Protein AF-A0A353DVY7-F1 (afdb_monomer_lite)

Structure (mmCIF, N/CA/C/O backbone):
data_AF-A0A353DVY7-F1
#
_entry.id   AF-A0A353DVY7-F1
#
loop_
_atom_site.group_PDB
_atom_site.id
_atom_site.type_symbol
_atom_site.label_atom_id
_atom_site.label_alt_id
_atom_site.label_comp_id
_atom_site.label_asym_id
_atom_site.label_entity_id
_atom_site.label_seq_id
_atom_site.pdbx_PDB_ins_code
_atom_site.Cartn_x
_atom_site.Cartn_y
_atom_site.Cartn_z
_atom_site.occupancy
_atom_site.B_iso_or_equiv
_atom_site.auth_seq_id
_atom_site.auth_comp_id
_atom_site.auth_asym_id
_atom_site.auth_atom_id
_atom_site.pdbx_PDB_model_num
ATOM 1 N N . PHE A 1 1 ? 5.510 8.491 -11.385 1.00 87.94 1 PHE A N 1
ATOM 2 C CA . PHE A 1 1 ? 4.276 8.251 -10.611 1.00 87.94 1 PHE A CA 1
ATOM 3 C C . PHE A 1 1 ? 4.478 8.407 -9.112 1.00 87.94 1 PHE A C 1
ATOM 5 O O . PHE A 1 1 ? 3.538 8.856 -8.477 1.00 87.94 1 PHE A O 1
ATOM 12 N N . ASP A 1 2 ? 5.676 8.133 -8.575 1.00 93.56 2 ASP A N 1
ATOM 13 C CA . ASP A 1 2 ? 6.001 8.296 -7.146 1.00 93.56 2 ASP A CA 1
ATOM 14 C C . ASP A 1 2 ? 5.507 9.623 -6.547 1.00 93.56 2 ASP A C 1
ATOM 16 O O . ASP A 1 2 ? 4.680 9.609 -5.649 1.00 93.56 2 ASP A O 1
ATOM 20 N N . TYR A 1 3 ? 5.879 10.768 -7.136 1.00 95.44 3 TYR A N 1
ATOM 21 C CA . TYR A 1 3 ? 5.404 12.080 -6.673 1.00 95.44 3 TYR A CA 1
ATOM 22 C C . TYR A 1 3 ? 3.876 12.153 -6.513 1.00 95.44 3 TYR A C 1
ATOM 24 O O . TYR A 1 3 ? 3.386 12.546 -5.459 1.00 95.44 3 TYR A O 1
ATOM 32 N N . SER A 1 4 ? 3.116 11.752 -7.536 1.00 97.19 4 SER A N 1
ATOM 33 C CA . SER A 1 4 ? 1.650 11.795 -7.495 1.00 97.19 4 SER A CA 1
ATOM 34 C C . SER A 1 4 ? 1.070 10.797 -6.489 1.00 97.19 4 SER A C 1
ATOM 36 O O . SER A 1 4 ? 0.096 11.126 -5.820 1.00 97.19 4 SER A O 1
ATOM 38 N N . GLY A 1 5 ? 1.678 9.616 -6.345 1.00 96.44 5 GLY A N 1
ATOM 39 C CA . GLY A 1 5 ? 1.309 8.634 -5.322 1.00 96.44 5 GLY A CA 1
ATOM 40 C C . GLY A 1 5 ? 1.517 9.179 -3.909 1.00 96.44 5 GLY A C 1
ATOM 41 O O . GLY A 1 5 ? 0.597 9.144 -3.098 1.00 96.44 5 GLY A O 1
ATOM 42 N N . THR A 1 6 ? 2.671 9.797 -3.648 1.00 96.81 6 THR A N 1
ATOM 43 C CA . THR A 1 6 ? 2.968 10.474 -2.378 1.00 96.81 6 THR A CA 1
ATOM 44 C C . THR A 1 6 ? 1.962 11.583 -2.074 1.00 96.81 6 THR A C 1
ATOM 46 O O . THR A 1 6 ? 1.499 11.692 -0.941 1.00 96.81 6 THR A O 1
ATOM 49 N N . GLN A 1 7 ? 1.590 12.403 -3.065 1.00 98.00 7 GLN A N 1
ATOM 50 C CA . GLN A 1 7 ? 0.575 13.449 -2.871 1.00 98.00 7 GLN A CA 1
ATOM 51 C C . GLN A 1 7 ? -0.809 12.862 -2.560 1.00 98.00 7 GLN A C 1
ATOM 53 O O . GLN A 1 7 ? -1.494 13.375 -1.681 1.00 98.00 7 GLN A O 1
ATOM 58 N N . ALA A 1 8 ? -1.207 11.769 -3.220 1.00 97.69 8 ALA A N 1
ATOM 59 C CA . ALA A 1 8 ? -2.477 11.099 -2.934 1.00 97.69 8 ALA A CA 1
ATOM 60 C C . ALA A 1 8 ? -2.521 10.540 -1.503 1.00 97.69 8 ALA A C 1
ATOM 62 O O . ALA A 1 8 ? -3.505 10.745 -0.795 1.00 97.69 8 ALA A O 1
ATOM 63 N N . CYS A 1 9 ? -1.440 9.898 -1.053 1.00 97.31 9 CYS A N 1
ATOM 64 C CA . CYS A 1 9 ? -1.306 9.417 0.321 1.00 97.31 9 CYS A CA 1
ATOM 65 C C . CYS A 1 9 ? -1.439 10.545 1.350 1.00 97.31 9 CYS A C 1
ATOM 67 O O . CYS A 1 9 ? -2.167 10.392 2.328 1.00 97.31 9 CYS A O 1
ATOM 69 N N . LYS A 1 10 ? -0.783 11.688 1.112 1.00 96.19 10 LYS A N 1
ATOM 70 C CA . LYS A 1 10 ? -0.901 12.870 1.978 1.00 96.19 10 LYS A CA 1
ATOM 71 C C . LYS A 1 10 ? -2.335 13.385 2.042 1.00 96.19 10 LYS A C 1
ATOM 73 O O . LYS A 1 10 ? -2.884 13.476 3.131 1.00 96.19 10 LYS A O 1
ATOM 78 N N . ALA A 1 11 ? -2.947 13.641 0.885 1.00 98.06 11 ALA A N 1
ATOM 79 C CA . ALA A 1 11 ? -4.293 14.201 0.809 1.00 98.06 11 ALA A CA 1
ATOM 80 C C . ALA A 1 11 ? -5.335 13.305 1.499 1.00 98.06 11 ALA A C 1
ATOM 82 O O . ALA A 1 11 ? -6.135 13.784 2.292 1.00 98.06 11 ALA A O 1
ATOM 83 N N . LEU A 1 12 ? -5.296 11.989 1.261 1.00 97.81 12 LEU A N 1
ATOM 84 C CA . LEU A 1 12 ? -6.227 11.055 1.902 1.00 97.81 12 LEU A CA 1
ATOM 85 C C . LEU A 1 12 ? -6.059 11.021 3.427 1.00 97.81 12 LEU A C 1
ATOM 87 O O . LEU A 1 12 ? -7.048 10.969 4.152 1.00 97.81 12 LEU A O 1
ATOM 91 N N . ARG A 1 13 ? -4.823 11.084 3.929 1.00 95.56 13 ARG A N 1
ATOM 92 C CA . ARG A 1 13 ? -4.570 11.103 5.377 1.00 95.56 13 ARG A CA 1
ATOM 93 C C . ARG A 1 13 ? -4.969 12.419 6.031 1.00 95.56 13 ARG A C 1
ATOM 95 O O . ARG A 1 13 ? -5.475 12.394 7.148 1.00 95.56 13 ARG A O 1
ATOM 102 N N . GLU A 1 14 ? -4.768 13.546 5.352 1.00 96.81 14 GLU A N 1
ATOM 103 C CA . GLU A 1 14 ? -5.238 14.862 5.808 1.00 96.81 14 GLU A CA 1
ATOM 104 C C . GLU A 1 14 ? -6.770 14.907 5.931 1.00 96.81 14 GLU A C 1
ATOM 106 O O . GLU A 1 14 ? -7.291 15.508 6.867 1.00 96.81 14 GLU A O 1
ATOM 111 N N . GLU A 1 15 ? -7.483 14.187 5.062 1.00 97.44 15 GLU A N 1
ATOM 112 C CA . GLU A 1 15 ? -8.941 13.994 5.119 1.00 97.44 15 GLU A CA 1
ATOM 113 C C . GLU A 1 15 ? -9.384 12.917 6.138 1.00 97.44 15 GLU A C 1
ATOM 115 O O . GLU A 1 15 ? -10.568 12.605 6.257 1.00 97.44 15 GLU A O 1
ATOM 120 N N . GLY A 1 16 ? -8.449 12.327 6.892 1.00 95.62 16 GLY A N 1
ATOM 121 C CA . 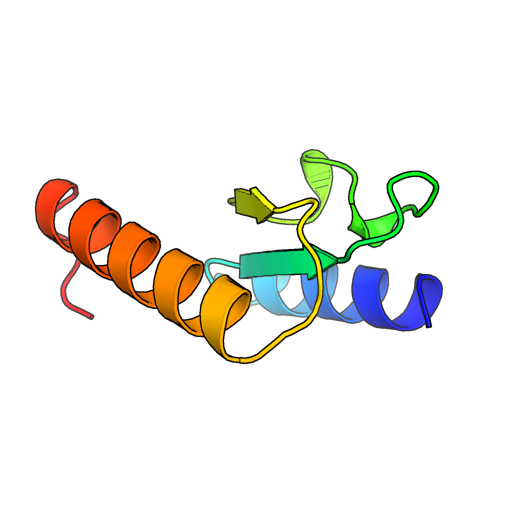GLY A 1 16 ? -8.741 11.349 7.943 1.00 95.62 16 GLY A CA 1
ATOM 122 C C . GLY A 1 16 ? -9.001 9.923 7.450 1.00 95.62 16 GLY A C 1
ATOM 123 O O . GLY A 1 16 ? -9.494 9.094 8.219 1.00 95.62 16 GLY A O 1
ATOM 124 N N . PHE A 1 17 ? -8.668 9.602 6.196 1.00 95.81 17 PHE A N 1
ATOM 125 C CA . PHE A 1 17 ? -8.739 8.228 5.705 1.00 95.81 17 PHE A CA 1
ATOM 126 C C . PHE A 1 17 ? -7.552 7.398 6.184 1.00 95.81 17 PHE A C 1
ATOM 128 O O . PHE A 1 17 ? -6.408 7.855 6.214 1.00 95.81 17 PHE A O 1
ATOM 135 N N . ARG A 1 18 ? -7.831 6.119 6.442 1.00 94.94 18 ARG A N 1
ATOM 136 C CA . ARG A 1 18 ? -6.806 5.086 6.560 1.00 94.94 18 ARG A CA 1
ATOM 137 C C . ARG A 1 18 ? -6.313 4.700 5.165 1.00 94.94 18 ARG A C 1
ATOM 139 O O . ARG A 1 18 ? -7.093 4.239 4.332 1.00 94.94 18 ARG A O 1
ATOM 146 N N . VAL A 1 19 ? -5.021 4.856 4.918 1.00 97.38 19 VAL A N 1
ATOM 147 C CA . VAL A 1 19 ? -4.374 4.612 3.630 1.00 97.38 19 VAL A CA 1
ATOM 148 C C . VAL A 1 19 ? -3.573 3.318 3.681 1.00 97.38 19 VAL A C 1
ATOM 150 O O . VAL A 1 19 ? -2.685 3.140 4.510 1.00 97.38 19 VAL A O 1
ATOM 153 N N . ILE A 1 20 ? -3.860 2.423 2.739 1.00 97.50 20 ILE A N 1
ATO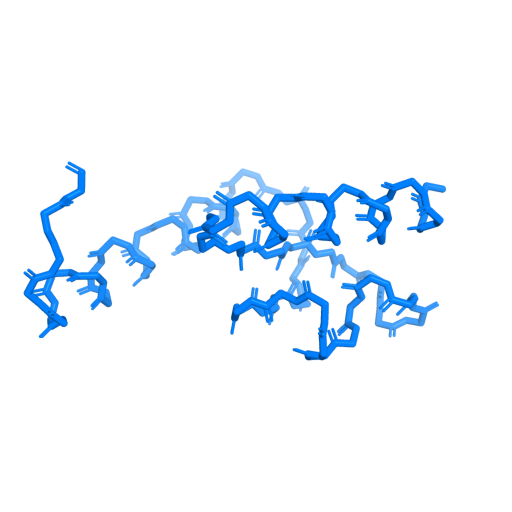M 154 C CA . ILE A 1 20 ? -3.083 1.207 2.494 1.00 97.50 20 ILE A CA 1
ATOM 155 C C . ILE A 1 20 ? -2.425 1.357 1.126 1.00 97.50 20 ILE A C 1
ATOM 157 O O . ILE A 1 20 ? -3.115 1.549 0.123 1.00 97.50 20 ILE A O 1
ATOM 161 N N . LEU A 1 21 ? -1.100 1.265 1.078 1.00 97.88 21 LEU A N 1
ATOM 162 C CA . LEU A 1 21 ? -0.321 1.440 -0.143 1.00 97.88 21 LEU A CA 1
ATOM 163 C C . LEU A 1 21 ? 0.344 0.129 -0.554 1.00 97.88 21 LEU A C 1
ATOM 165 O O . LEU A 1 21 ? 0.945 -0.554 0.268 1.00 97.88 21 LEU A O 1
ATOM 169 N N . VAL A 1 22 ? 0.273 -0.203 -1.844 1.00 97.75 22 VAL A N 1
ATOM 170 C CA . VAL A 1 22 ? 1.046 -1.292 -2.449 1.00 97.75 22 VAL A CA 1
ATOM 171 C C . VAL A 1 22 ? 1.870 -0.756 -3.613 1.00 97.75 22 VAL A C 1
ATOM 173 O O . VAL A 1 22 ? 1.342 -0.083 -4.498 1.00 97.75 22 VAL A O 1
ATOM 176 N N . ASN A 1 23 ? 3.170 -1.037 -3.611 1.00 97.50 23 ASN A N 1
ATOM 177 C CA . ASN A 1 23 ? 4.07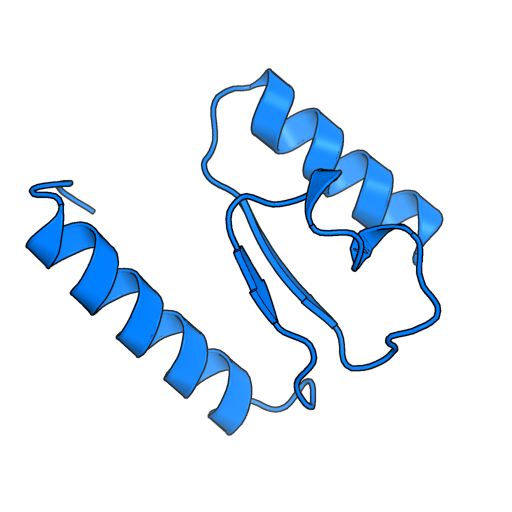2 -0.695 -4.707 1.00 97.50 23 ASN A CA 1
ATOM 178 C C . ASN A 1 23 ? 5.278 -1.641 -4.700 1.00 97.50 23 ASN A C 1
ATOM 180 O O . ASN A 1 23 ? 5.907 -1.836 -3.669 1.00 97.50 23 ASN A O 1
ATOM 184 N N . SER A 1 24 ? 5.632 -2.208 -5.851 1.00 96.38 24 SER A N 1
ATOM 185 C CA . SER A 1 24 ? 6.730 -3.174 -5.959 1.00 96.38 24 SER A CA 1
ATOM 186 C C . SER A 1 24 ? 8.125 -2.542 -5.952 1.00 96.38 24 SER A C 1
ATOM 188 O O . SER A 1 24 ? 9.111 -3.269 -5.864 1.00 96.38 24 SER A O 1
ATOM 190 N N . ASN A 1 25 ? 8.239 -1.219 -6.112 1.00 94.94 25 ASN A N 1
ATOM 191 C CA . ASN A 1 25 ? 9.530 -0.532 -6.122 1.00 94.94 25 ASN A CA 1
ATOM 192 C C . ASN A 1 25 ? 9.876 0.021 -4.724 1.00 94.94 25 ASN A C 1
ATOM 194 O O . ASN A 1 25 ? 9.289 1.028 -4.333 1.00 94.94 25 ASN A O 1
ATOM 198 N N . PRO A 1 26 ? 10.852 -0.559 -3.997 1.00 91.38 26 PRO A N 1
ATOM 199 C CA . PRO A 1 26 ? 11.247 -0.079 -2.670 1.00 91.38 26 PRO A CA 1
ATOM 200 C C . PRO A 1 26 ? 11.985 1.269 -2.700 1.00 91.38 26 PRO A C 1
ATOM 202 O O . PRO A 1 26 ? 12.116 1.921 -1.671 1.00 91.38 26 PRO A O 1
ATOM 205 N N . ALA A 1 27 ? 12.488 1.698 -3.862 1.00 94.12 27 ALA A N 1
ATOM 206 C CA . ALA A 1 27 ? 13.238 2.942 -4.024 1.00 94.12 27 ALA A CA 1
ATOM 207 C C . ALA A 1 27 ? 12.319 4.116 -4.414 1.00 94.12 27 ALA A C 1
ATOM 209 O O . ALA A 1 27 ? 12.612 4.857 -5.355 1.00 94.12 27 ALA A O 1
ATOM 210 N N . THR A 1 28 ? 11.176 4.253 -3.734 1.00 93.62 28 THR A N 1
ATOM 211 C CA . THR A 1 28 ? 10.213 5.347 -3.947 1.00 93.62 28 THR A CA 1
ATOM 212 C C . THR A 1 28 ? 9.856 6.035 -2.638 1.00 93.62 28 THR A C 1
ATOM 214 O O . THR A 1 28 ? 9.876 5.407 -1.583 1.00 93.62 28 THR A O 1
ATOM 217 N N . ILE A 1 29 ? 9.520 7.325 -2.694 1.00 93.00 29 ILE A N 1
ATOM 218 C CA . ILE A 1 29 ? 9.114 8.078 -1.502 1.00 93.00 29 ILE A CA 1
ATOM 219 C C . ILE A 1 29 ? 7.787 7.532 -0.969 1.00 93.00 29 ILE A C 1
ATOM 221 O O . ILE A 1 29 ? 7.650 7.340 0.232 1.00 93.00 29 ILE A O 1
ATOM 225 N N . MET A 1 30 ? 6.831 7.213 -1.847 1.00 90.31 30 MET A N 1
ATOM 226 C CA . MET A 1 30 ? 5.507 6.720 -1.447 1.00 90.31 30 MET A CA 1
ATOM 227 C C . MET A 1 30 ? 5.546 5.391 -0.668 1.00 90.31 30 MET A C 1
ATOM 229 O O . MET A 1 30 ? 4.565 5.049 -0.018 1.00 90.31 30 MET A O 1
ATOM 233 N N . THR A 1 31 ? 6.650 4.634 -0.737 1.00 94.00 31 THR A N 1
ATOM 234 C CA . THR A 1 31 ? 6.846 3.382 0.017 1.00 94.00 31 THR A CA 1
ATOM 235 C C . THR A 1 31 ? 7.467 3.571 1.401 1.00 94.00 31 THR A C 1
ATOM 237 O O . THR A 1 31 ? 7.655 2.584 2.112 1.00 94.00 31 THR A O 1
ATOM 240 N N . ASP A 1 32 ? 7.785 4.800 1.806 1.00 93.88 32 ASP A N 1
ATOM 241 C CA . ASP A 1 32 ? 8.179 5.065 3.187 1.00 93.88 32 ASP A CA 1
ATOM 242 C C . ASP A 1 32 ? 6.976 4.821 4.132 1.00 93.88 32 ASP A C 1
ATOM 244 O O . ASP A 1 32 ? 5.857 5.256 3.819 1.00 93.88 32 ASP A O 1
ATOM 248 N N . PRO A 1 33 ? 7.157 4.118 5.271 1.00 90.50 33 PRO A N 1
ATOM 249 C CA . PRO A 1 33 ? 6.110 3.926 6.277 1.00 90.50 33 PRO A CA 1
ATOM 250 C C . PRO A 1 33 ? 5.449 5.222 6.764 1.00 90.50 33 PRO A C 1
ATOM 252 O O . PRO A 1 33 ? 4.332 5.185 7.269 1.00 90.50 33 PRO A O 1
ATOM 255 N N . GLU A 1 34 ? 6.095 6.378 6.602 1.00 93.00 34 GLU A N 1
ATOM 256 C CA . GLU A 1 34 ? 5.521 7.669 6.971 1.00 93.00 34 GLU A CA 1
ATOM 257 C C . GLU A 1 34 ? 4.364 8.128 6.075 1.00 93.00 34 GLU A C 1
ATOM 259 O O . GLU A 1 34 ? 3.637 9.030 6.490 1.00 93.00 34 GLU A O 1
ATOM 264 N N . PHE A 1 35 ? 4.137 7.545 4.887 1.00 93.50 35 PHE A N 1
ATOM 265 C CA . PHE A 1 35 ? 3.099 8.019 3.953 1.00 93.50 35 PHE A CA 1
ATOM 266 C C . PHE A 1 35 ? 1.788 7.235 3.982 1.00 93.50 35 PHE A C 1
ATOM 268 O O . PHE A 1 35 ? 0.759 7.800 3.617 1.00 93.50 35 PHE A O 1
ATOM 275 N N . ALA A 1 36 ? 1.758 6.008 4.489 1.00 96.88 36 ALA A N 1
ATOM 276 C CA . ALA A 1 36 ? 0.543 5.196 4.577 1.00 96.88 36 ALA A CA 1
ATOM 277 C C . ALA A 1 36 ? 0.458 4.493 5.934 1.00 96.88 36 ALA A C 1
ATOM 279 O O . ALA A 1 36 ? 1.479 4.253 6.566 1.00 96.88 36 ALA A O 1
ATOM 280 N N . ASP A 1 37 ? -0.747 4.136 6.377 1.00 96.62 37 ASP A N 1
ATOM 281 C CA . ASP A 1 37 ? -0.924 3.381 7.620 1.00 96.62 37 ASP A CA 1
ATOM 282 C C . ASP A 1 37 ? -0.297 1.992 7.505 1.00 96.62 37 ASP A C 1
ATOM 284 O O . ASP A 1 37 ? 0.398 1.553 8.415 1.00 96.62 37 ASP A O 1
ATOM 288 N N . HIS A 1 38 ? -0.493 1.327 6.361 1.00 97.19 38 HIS A N 1
ATOM 289 C CA . HIS A 1 38 ? 0.232 0.113 5.995 1.00 97.19 38 HIS A CA 1
ATOM 290 C C . HIS A 1 38 ? 0.802 0.226 4.578 1.00 97.19 38 HIS A C 1
ATOM 292 O O . HIS A 1 38 ? 0.080 0.529 3.624 1.00 97.19 38 HIS A O 1
ATOM 298 N N . THR A 1 39 ? 2.083 -0.118 4.438 1.00 97.50 39 THR A N 1
ATOM 299 C CA . THR A 1 39 ? 2.794 -0.168 3.156 1.00 97.50 39 THR A CA 1
ATOM 300 C C . THR A 1 39 ? 3.206 -1.599 2.822 1.00 97.50 39 THR A C 1
ATOM 302 O O . THR A 1 39 ? 3.859 -2.276 3.616 1.00 97.50 39 THR A O 1
ATOM 305 N N . TYR A 1 40 ? 2.854 -2.050 1.620 1.00 97.62 40 TYR A N 1
ATOM 306 C CA . TYR A 1 40 ? 3.177 -3.364 1.077 1.00 97.62 40 TYR A CA 1
ATOM 307 C C . TYR A 1 40 ? 4.120 -3.233 -0.117 1.00 97.62 40 TYR A C 1
ATOM 309 O O . TYR A 1 40 ? 3.761 -2.666 -1.150 1.00 97.62 40 TYR A O 1
ATOM 317 N N . ILE A 1 41 ? 5.313 -3.813 0.008 1.00 97.06 41 ILE A N 1
ATOM 318 C CA . ILE A 1 41 ? 6.268 -3.921 -1.098 1.00 97.06 41 ILE A CA 1
ATOM 319 C C . ILE A 1 41 ? 6.106 -5.300 -1.731 1.00 97.06 41 ILE A C 1
ATOM 321 O O . ILE A 1 41 ? 6.795 -6.252 -1.383 1.00 97.06 41 ILE A O 1
ATOM 325 N N . GLU A 1 42 ? 5.120 -5.403 -2.617 1.00 97.44 42 GLU A N 1
ATOM 326 C CA . GLU A 1 42 ? 4.680 -6.646 -3.258 1.00 97.44 42 GLU A CA 1
ATOM 327 C C . GLU A 1 42 ? 4.485 -6.411 -4.768 1.00 97.44 42 GLU A C 1
ATOM 329 O O . GLU A 1 42 ? 4.247 -5.271 -5.187 1.00 97.44 42 GLU A O 1
ATOM 334 N N . PRO A 1 43 ? 4.550 -7.455 -5.617 1.00 97.12 43 PRO A N 1
ATOM 335 C CA . PRO A 1 43 ? 4.207 -7.341 -7.032 1.00 97.12 43 PRO A CA 1
ATOM 336 C C . PRO A 1 43 ? 2.791 -6.785 -7.223 1.00 97.12 43 PRO A C 1
ATOM 338 O O . PRO A 1 43 ? 1.854 -7.239 -6.563 1.00 97.12 43 PRO A O 1
ATOM 341 N N . ILE A 1 44 ? 2.611 -5.855 -8.166 1.00 96.25 44 ILE A N 1
ATOM 342 C CA . ILE A 1 44 ? 1.290 -5.301 -8.505 1.00 96.25 44 ILE A CA 1
ATOM 343 C C . ILE A 1 44 ? 0.547 -6.297 -9.409 1.00 96.25 44 ILE A C 1
ATOM 345 O O . ILE A 1 44 ? 0.413 -6.097 -10.615 1.00 96.25 44 ILE A O 1
ATOM 349 N N . THR A 1 45 ? 0.101 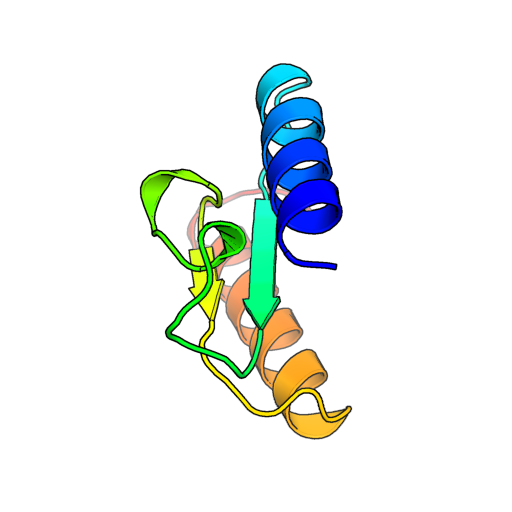-7.409 -8.820 1.00 98.19 45 THR A N 1
ATOM 350 C CA . THR A 1 45 ? -0.735 -8.424 -9.476 1.00 98.19 45 THR A CA 1
ATOM 351 C C . THR A 1 45 ? -2.083 -8.560 -8.764 1.00 98.19 45 THR A C 1
ATOM 353 O O . THR A 1 45 ? -2.182 -8.249 -7.570 1.00 98.19 45 THR A O 1
ATOM 356 N N . PRO A 1 46 ? -3.136 -9.041 -9.455 1.00 98.44 46 PRO A N 1
ATOM 357 C CA . PRO A 1 46 ? -4.441 -9.268 -8.838 1.00 98.44 46 PRO A CA 1
ATOM 358 C C . PRO A 1 46 ? -4.381 -10.171 -7.599 1.00 98.44 46 PRO A C 1
ATOM 360 O O . PRO A 1 46 ? -5.079 -9.920 -6.620 1.00 98.44 46 PRO A O 1
ATOM 363 N N . GLU A 1 47 ? -3.523 -11.192 -7.603 1.00 98.44 47 GLU A N 1
ATOM 364 C CA . GLU A 1 47 ? -3.368 -12.140 -6.496 1.00 98.44 47 GLU A CA 1
ATOM 365 C C . GLU A 1 47 ? -2.776 -11.467 -5.254 1.00 98.44 47 GLU A C 1
ATOM 367 O O . GLU A 1 47 ? -3.297 -11.649 -4.148 1.00 98.44 47 GLU A O 1
ATOM 372 N N . SER A 1 48 ? -1.723 -10.661 -5.434 1.00 98.19 48 SER A N 1
ATOM 373 C CA . SER A 1 48 ? -1.102 -9.886 -4.356 1.00 98.19 48 SER A CA 1
ATOM 374 C C . SER A 1 48 ? -2.090 -8.887 -3.766 1.00 98.19 48 SER A C 1
ATOM 376 O O . SER A 1 48 ? -2.278 -8.845 -2.550 1.00 98.19 48 SER A O 1
ATOM 378 N N . VAL A 1 49 ? -2.797 -8.140 -4.619 1.00 98.25 49 VAL A N 1
ATOM 379 C CA . VAL A 1 49 ? -3.805 -7.163 -4.182 1.00 98.25 49 VAL A CA 1
ATOM 380 C C . VAL A 1 49 ? -4.954 -7.854 -3.438 1.00 98.25 49 VAL A C 1
ATOM 382 O O . VAL A 1 49 ? -5.323 -7.422 -2.348 1.00 98.25 49 VAL A O 1
ATOM 385 N N . ALA A 1 50 ? -5.472 -8.979 -3.941 1.00 98.50 50 ALA A N 1
ATOM 386 C CA . ALA A 1 50 ? -6.530 -9.740 -3.271 1.00 98.50 50 ALA A CA 1
ATOM 387 C C . ALA A 1 50 ? -6.085 -10.316 -1.913 1.00 98.50 50 ALA A C 1
ATOM 389 O O . ALA A 1 50 ? -6.882 -10.424 -0.977 1.00 98.50 50 ALA A O 1
ATOM 390 N N . LYS A 1 51 ? -4.813 -10.709 -1.779 1.00 98.44 51 LYS A N 1
ATOM 391 C CA . LYS A 1 51 ? -4.233 -11.133 -0.497 1.00 98.44 51 LYS A CA 1
ATOM 392 C C . LYS A 1 51 ? -4.158 -9.967 0.492 1.00 98.44 51 LYS A C 1
ATOM 394 O O . LYS A 1 51 ? -4.550 -10.151 1.643 1.00 98.44 51 LYS A O 1
ATOM 399 N N . ILE A 1 52 ? -3.710 -8.793 0.045 1.00 98.25 52 ILE A N 1
ATOM 400 C CA . ILE A 1 52 ? -3.636 -7.580 0.872 1.00 98.25 52 ILE A CA 1
ATOM 401 C C . ILE A 1 52 ? -5.033 -7.177 1.345 1.00 98.25 52 ILE A C 1
ATOM 403 O O . ILE A 1 52 ? -5.236 -7.036 2.544 1.00 98.25 52 ILE A O 1
ATOM 407 N N . ILE A 1 53 ? -6.019 -7.103 0.445 1.00 97.94 53 ILE A N 1
ATOM 408 C CA . ILE A 1 53 ? -7.405 -6.753 0.799 1.00 97.94 53 ILE A CA 1
ATOM 409 C C . ILE A 1 53 ? -7.946 -7.678 1.895 1.00 97.94 53 ILE A C 1
ATOM 411 O O . ILE A 1 53 ? -8.443 -7.197 2.909 1.00 97.94 53 ILE A O 1
ATOM 415 N N . ARG A 1 54 ? -7.804 -9.002 1.738 1.00 98.25 54 ARG A N 1
ATOM 416 C CA . ARG A 1 54 ? -8.270 -9.968 2.750 1.00 98.25 54 ARG A CA 1
ATOM 417 C C . ARG A 1 54 ? -7.574 -9.787 4.097 1.00 98.25 54 ARG A C 1
ATOM 419 O O . ARG A 1 54 ? -8.229 -9.865 5.131 1.00 98.25 54 ARG A O 1
ATOM 426 N N . LYS A 1 55 ? -6.259 -9.545 4.088 1.00 98.12 55 LYS A N 1
ATOM 427 C CA . LYS A 1 55 ? -5.483 -9.299 5.310 1.00 98.12 55 LYS A CA 1
ATOM 428 C C . LYS A 1 55 ? -5.956 -8.028 6.019 1.00 98.12 55 LYS A C 1
ATOM 430 O O . LYS A 1 55 ? -6.127 -8.040 7.231 1.00 98.12 55 LYS A O 1
ATOM 435 N N . GLU A 1 56 ? -6.194 -6.959 5.268 1.00 97.69 56 GLU A N 1
ATOM 436 C CA . GLU A 1 56 ? -6.641 -5.677 5.815 1.00 97.69 56 GLU A CA 1
ATOM 437 C C . GLU A 1 56 ? -8.075 -5.732 6.340 1.00 97.69 56 GLU A C 1
ATOM 439 O O . GLU A 1 56 ? -8.352 -5.170 7.394 1.00 97.69 56 GLU A O 1
ATOM 444 N N . GLN A 1 57 ? -8.965 -6.469 5.673 1.00 96.50 57 GLN A N 1
ATOM 445 C CA . GLN A 1 57 ? -10.317 -6.729 6.170 1.00 96.50 57 GLN A CA 1
ATOM 446 C C . GLN A 1 57 ? -10.300 -7.507 7.491 1.00 96.50 57 GLN A C 1
ATOM 448 O O . GLN A 1 57 ? -10.989 -7.119 8.430 1.00 96.50 57 GLN A O 1
ATOM 453 N N . ALA A 1 58 ? -9.496 -8.573 7.583 1.00 96.94 58 ALA A N 1
ATOM 454 C CA . ALA A 1 58 ? -9.354 -9.343 8.819 1.00 96.94 58 ALA A CA 1
ATOM 455 C C . ALA A 1 58 ? -8.791 -8.478 9.957 1.00 96.94 58 ALA A C 1
ATOM 457 O O . ALA A 1 58 ? -9.356 -8.450 11.047 1.00 96.94 58 ALA A O 1
ATOM 458 N N . TRP A 1 59 ? -7.743 -7.696 9.678 1.00 95.75 59 TRP A N 1
ATOM 459 C CA . TRP A 1 59 ? -7.173 -6.761 10.647 1.00 95.75 59 TRP A CA 1
ATOM 460 C C . TRP A 1 59 ? -8.210 -5.737 11.131 1.00 95.75 59 TRP A C 1
ATOM 462 O O . TRP A 1 59 ? -8.347 -5.529 12.331 1.00 95.75 59 TRP A O 1
ATOM 472 N N . MET A 1 60 ? -8.991 -5.131 10.226 1.00 94.19 60 MET A N 1
ATOM 473 C CA . MET A 1 60 ? -10.031 -4.159 10.597 1.00 94.19 60 MET A CA 1
ATOM 474 C C . MET A 1 60 ? -11.094 -4.784 11.513 1.00 94.19 60 MET A C 1
ATOM 476 O O . MET A 1 60 ? -11.502 -4.161 12.493 1.00 94.19 60 MET A O 1
ATOM 480 N N . GLN A 1 61 ? -11.503 -6.025 11.235 1.00 94.56 61 GLN A N 1
ATOM 481 C CA . GLN A 1 61 ? -12.447 -6.765 12.078 1.00 94.56 61 GLN A CA 1
ATOM 482 C C . GLN A 1 61 ? -11.883 -7.027 13.479 1.00 94.56 61 GLN A C 1
ATOM 484 O O . GLN A 1 61 ? -12.591 -6.835 14.466 1.00 94.56 61 GLN A O 1
ATOM 489 N N . GLU A 1 62 ? -10.608 -7.412 13.580 1.00 95.38 62 GLU A N 1
ATOM 490 C CA . GLU A 1 62 ? -9.916 -7.605 14.862 1.00 95.38 62 GLU A CA 1
ATOM 491 C C . GLU A 1 62 ? -9.828 -6.306 15.677 1.00 95.38 62 GLU A C 1
ATOM 493 O O . GLU A 1 62 ? -9.929 -6.342 16.902 1.00 95.38 62 GLU A O 1
ATOM 498 N N . GLN A 1 63 ? -9.699 -5.155 15.009 1.00 92.44 63 GLN A N 1
ATOM 499 C CA . GLN A 1 63 ? -9.720 -3.834 15.648 1.00 92.44 63 GLN A CA 1
ATOM 500 C C . GLN A 1 63 ? -11.138 -3.327 15.976 1.00 92.44 63 GLN A C 1
ATOM 502 O O . GLN A 1 63 ? -11.291 -2.213 16.474 1.00 92.44 63 GLN A O 1
ATOM 507 N N . GLY A 1 64 ? -12.189 -4.105 15.691 1.00 92.75 64 GLY A N 1
ATOM 508 C CA . GLY A 1 64 ? -13.578 -3.692 15.909 1.00 92.75 64 GLY A CA 1
ATOM 509 C C . GLY A 1 64 ? -14.050 -2.567 14.979 1.00 92.75 64 GLY A C 1
ATOM 510 O O . GLY A 1 64 ? -15.043 -1.904 15.277 1.00 92.75 64 GLY A O 1
ATOM 511 N N . MET A 1 65 ? -13.356 -2.337 13.861 1.00 87.25 65 MET A N 1
ATOM 512 C CA . MET A 1 65 ? -13.749 -1.353 12.853 1.00 87.25 65 MET A CA 1
ATOM 513 C C . MET A 1 65 ? -14.862 -1.945 11.977 1.00 87.25 65 MET A C 1
ATOM 515 O O . MET A 1 65 ? -14.705 -3.026 11.408 1.00 87.25 65 MET A O 1
ATOM 519 N N . GLN A 1 66 ? -15.994 -1.2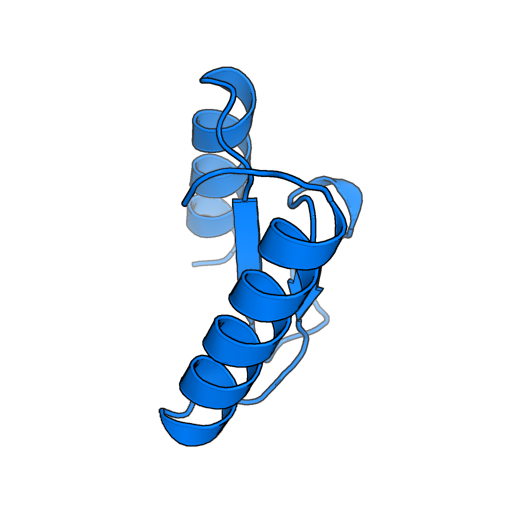46 11.860 1.00 71.06 66 GLN A N 1
ATOM 520 C CA . GLN A 1 66 ? -17.019 -1.586 10.868 1.00 71.06 66 GLN A CA 1
ATOM 521 C C . GLN A 1 66 ? -16.557 -1.052 9.506 1.00 71.06 66 GLN A C 1
ATOM 523 O O . GLN A 1 66 ? -16.253 0.134 9.392 1.00 71.06 66 GLN A O 1
ATOM 528 N N . GLY A 1 67 ? -16.415 -1.960 8.535 1.00 58.97 67 GLY A N 1
ATOM 529 C CA . GLY A 1 67 ? -15.946 -1.663 7.176 1.00 58.97 67 GLY A CA 1
ATOM 530 C C . GLY A 1 67 ? -16.985 -0.997 6.288 1.00 58.97 67 GLY A C 1
ATOM 531 O O . GLY A 1 67 ? -18.193 -1.114 6.596 1.00 58.97 67 GLY A O 1
#

Radius of gyration: 12.29 Å; chains: 1; bounding box: 30×27×26 Å

Secondary structure (DSSP, 8-state):
-HHHHHHHHHHHHHTT---EEE-S-SSSGGGSTTTSSEEE----SHHHHHHHHHHHHHHHHHTT---

Foldseek 3Di:
DLVVLLVVLVVCVVVVDQFEEEDQDCPGPNQPCVRHVHYHNDDPDPVVVVVVVVVVVVVCVVVVHDD

pLDDT: mean 94.98, std 5.9, range [58.97, 98.5]

Sequence (67 aa):
FDYSGTQACKALREEGFRVILVNSNPATIMTDPEFADHTYIEPITPESVAKIIRKEQAWMQEQGMQG

=== Feature glossary ===
Annotated list of the representations used here:

Nearest PDB structures. The Foldseek neighbor list gives the closest experimentally determined structures in the PDB, ranked by structural alignment. TM-score near 1 means near-identical fold; near 0.3 means only rough topology match. This is how one finds what a novel AlphaFold prediction most resembles in the solved-structure universe.

Foldseek 3Di. Foldseek's 3Di representation compresses backbone geometry into a per-residue letter drawn from a learned twenty-state alphabet. It captures the tertiary interaction pattern around each residue — which residues are packed against it in space, regardless of where they are in sequence.

Radius of gyration, Cα contacts, bounding box. Radius of gyration (Rg) is the root-mean-square distance of Cα atoms from their centroid — a single number for overall size and compactness. A globular domain of N residues has Rg ≈ 2.2·N^0.38 Å; an extended or disordered chain has a much larger Rg. The Cα contact count is the number of residue pairs whose Cα atoms are within 8 Å and are more than four positions apart in sequence — a standard proxy for tertiary packing density. The bounding box is the smallest axis-aligned box enclosing all Cα atoms.

InterPro / GO / CATH / organism. The annotation block draws on four external resources. InterPro: which protein families and domains the sequence belongs to. GO: standardized terms for what the protein does, what process it participates in, and where in the cell it acts. CATH: which structural fold it has in the CATH hierarchy. Organism: the species of origin.

mmCIF coordinates. The mmCIF block holds the 3D Cartesian coordinates of each backbone atom (N, Cα, C, O) in ångströms. mmCIF is the PDB's canonical archive format — a tagged-loop text representation of the atomic model.

pLDDT. pLDDT is the predicted lDDT-Cα score: AlphaFold's confidence that the local environment of each residue (all inter-atomic distances within 15 Å) is correctly placed. It is a per-residue number between 0 and 100, with higher meaning more reliable.

Backbone torsions (φ/ψ). φ (phi) and ψ (psi) are the two rotatable backbone dihedrals per residue: φ is the C(i-1)–N–Cα–C torsion, ψ is the N–Cα–C–N(i+1) torsion, both in degrees on (−180°, 180°]. α-helical residues cluster near (−60°, −45°); β-strand residues near (−120°, +130°). A Ramachandran plot is simply a scatter of (φ, ψ) for every residue.

B-factor. For experimental (PDB) structures, the B-factor (temperature factor) quantifies the positional spread of each atom in the crystal — a combination of thermal vibration and static disorder — in units of Å². High B-factors mark flexible loops or poorly resolved regions; low B-factors mark the rigid, well-ordered core.

Secondary structure (3-state, P-SEA). SS3 is a coarse helix/strand/coil call (letters a/b/c) made by the P-SEA algorithm from inter-Cα distances and dihedrals. It is less detailed than DSSP but needs only Cα positions.

Predicted aligned error. Predicted aligned error 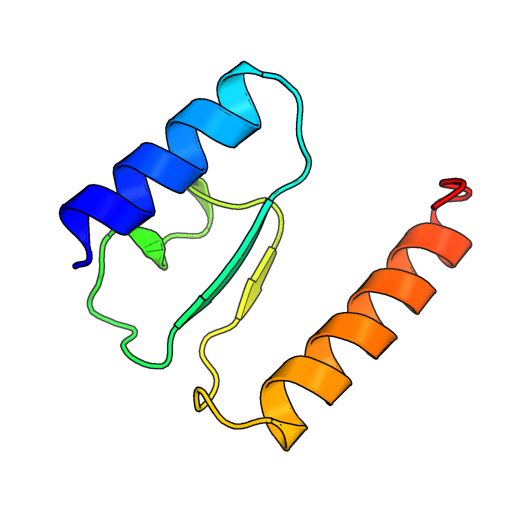is AlphaFold's pairwise confidence. Unlike pLDDT (per-residue), PAE is per-residue-pair and captures whether two parts of the structure are correctly placed relative to each other. Units are ångströms of expected positional error.

Solvent-accessible surface area. Solvent-accessible surface area (SASA) is the area in Å² traced out by the centre of a 1.4 Å probe sphere (a water molecule) rolled over the protein's van der Waals surface (Shrake–Rupley / Lee–Richards construction). Buried residues have near-zero SASA; fully exposed residues can exceed 200 Å². The total SASA scales roughly with the number of surface residues.

Secondary structure (8-state, DSSP). The SS8 string is DSSP's per-residue secondary-structure call. α-helix (H) means an i→i+4 H-bond ladder; β-strand (E) means the residue participates in a β-sheet; 3₁₀ (G) and π (I) are tighter and wider helices; T/S are turns/bends; '-' is loop.

Rendered structure images. Structure images are PyMOL renders from six orthogonal camera directions. Cartoon representation draws helices as coils and strands as arrows; sticks shows the backbone as bonds; surface shows the solvent-excluded envelope. Rainbow coloring maps sequence position to hue (blue→red, N→C); chain coloring assigns a distinct color per polypeptide.

Sequence. The amino-acid sequence is the protein's primary structure: the linear order of residues from the N-terminus to the C-terminus, written in one-letter code. Everything else here — the 3D coordinates, the secondary structure, the domain annotations — is ultimately a consequence of this string.

Contact-map, Ramachandran, and PAE plots. Three diagnostic plots accompany the record. The Cα contact map visualizes the tertiary structure as a 2D adjacency matrix (8 Å cutoff, sequence-local contacts suppressed). The Ramachandran plot shows the distribution of backbone (φ, ψ) torsions, with points in the α and β basins reflecting secondary structure content. The PAE plot shows AlphaFold's inter-residue confidence as a color matrix.